Protein AF-A0A396U291-F1 (afdb_monomer_lite)

Secondary structure (DSSP, 8-state):
-HHHHHHHHHHHHHHHHHHHHHHHHHHHHHHHHHHTT--HHHHHHHHHHHHHHHHHHHHHHHHHHHHHHHHHHHHTT-TTSTTT---HHHHHHHHS-----HHHHHHHHHT-HHHHHHHHHHHHHHHHHT--

Structure (mmCIF, N/CA/C/O backbone):
data_AF-A0A396U291-F1
#
_entry.id   AF-A0A396U291-F1
#
loop_
_atom_site.group_PDB
_atom_site.id
_atom_site.type_symbol
_atom_site.label_atom_id
_atom_site.label_alt_id
_atom_site.label_comp_id
_atom_site.label_asym_id
_atom_site.label_entity_id
_atom_site.label_seq_id
_atom_site.pdbx_PDB_ins_code
_atom_site.Cartn_x
_atom_site.Cartn_y
_atom_site.Cartn_z
_atom_site.occupancy
_atom_site.B_iso_or_equiv
_atom_site.auth_seq_id
_atom_site.auth_comp_id
_atom_site.auth_asym_id
_atom_site.auth_atom_id
_atom_site.pdbx_PDB_model_num
ATOM 1 N N . MET A 1 1 ? 5.634 -5.343 -29.112 1.00 72.69 1 MET A N 1
ATOM 2 C CA . MET A 1 1 ? 6.061 -4.679 -27.858 1.00 72.69 1 MET A CA 1
ATOM 3 C C . MET A 1 1 ? 5.020 -3.677 -27.344 1.00 72.69 1 MET A C 1
ATOM 5 O O . MET A 1 1 ? 4.710 -3.728 -26.161 1.00 72.69 1 MET A O 1
ATOM 9 N N . VAL A 1 2 ? 4.388 -2.862 -28.203 1.00 77.06 2 VAL A N 1
ATOM 10 C CA . VAL A 1 2 ? 3.314 -1.914 -27.808 1.00 77.06 2 VAL A CA 1
ATOM 11 C C . VAL A 1 2 ? 2.126 -2.581 -27.084 1.00 77.06 2 VAL A C 1
ATOM 13 O O . VAL A 1 2 ? 1.735 -2.124 -26.016 1.00 77.06 2 VAL A O 1
ATOM 16 N N . ASN A 1 3 ? 1.603 -3.713 -27.580 1.00 81.81 3 ASN A N 1
ATOM 17 C CA . ASN A 1 3 ? 0.502 -4.434 -26.907 1.00 81.81 3 ASN A CA 1
ATOM 18 C C . ASN A 1 3 ? 0.870 -4.914 -25.492 1.00 81.81 3 ASN A C 1
ATOM 20 O O . ASN A 1 3 ? 0.034 -4.915 -24.592 1.00 81.81 3 ASN A O 1
ATOM 24 N N . GLN A 1 4 ? 2.127 -5.319 -25.286 1.00 83.31 4 GLN A N 1
ATOM 25 C CA . GLN A 1 4 ? 2.613 -5.740 -23.973 1.00 83.31 4 GLN A CA 1
ATOM 26 C C . GLN A 1 4 ? 2.693 -4.546 -23.017 1.00 83.31 4 GLN A C 1
ATOM 28 O O . GLN A 1 4 ? 2.303 -4.677 -21.861 1.00 83.31 4 GLN A O 1
ATOM 33 N N . TRP A 1 5 ? 3.139 -3.382 -23.503 1.00 87.00 5 TRP A N 1
ATOM 34 C CA . TRP A 1 5 ? 3.121 -2.137 -22.732 1.00 87.00 5 TRP A CA 1
ATOM 35 C C . TRP A 1 5 ? 1.692 -1.753 -22.323 1.00 87.00 5 TRP A C 1
ATOM 37 O O . TRP A 1 5 ? 1.453 -1.486 -21.150 1.00 87.00 5 TRP A O 1
ATOM 47 N N . GLN A 1 6 ? 0.723 -1.820 -23.245 1.00 85.69 6 GLN A N 1
ATOM 48 C CA . GLN A 1 6 ? -0.682 -1.503 -22.952 1.00 85.69 6 GLN A CA 1
ATOM 49 C C . GLN A 1 6 ? -1.289 -2.431 -21.893 1.00 85.69 6 GLN A C 1
ATOM 51 O O . GLN A 1 6 ? -1.965 -1.959 -20.979 1.00 85.69 6 GLN A O 1
ATOM 56 N N . LEU A 1 7 ? -1.024 -3.739 -21.983 1.00 89.06 7 LEU A N 1
ATOM 57 C CA . LEU A 1 7 ? -1.487 -4.710 -20.988 1.00 89.06 7 LEU A CA 1
ATOM 58 C C . LEU A 1 7 ? -0.911 -4.398 -19.599 1.00 89.06 7 LEU A C 1
ATOM 60 O O . LEU A 1 7 ? -1.634 -4.382 -18.606 1.00 89.06 7 LEU A O 1
ATOM 64 N N . LEU A 1 8 ? 0.386 -4.104 -19.544 1.00 87.75 8 LEU A N 1
ATOM 65 C CA . LEU A 1 8 ? 1.096 -3.853 -18.297 1.00 87.75 8 LEU A CA 1
ATOM 66 C C . LEU A 1 8 ? 0.704 -2.500 -17.671 1.00 87.75 8 LEU A C 1
ATOM 68 O O . LEU A 1 8 ? 0.579 -2.400 -16.451 1.00 87.75 8 LEU A O 1
ATOM 72 N N . HIS A 1 9 ? 0.440 -1.483 -18.497 1.00 87.62 9 HIS A N 1
ATOM 73 C CA . HIS A 1 9 ? -0.125 -0.198 -18.073 1.00 87.62 9 HIS A CA 1
ATOM 74 C C . HIS A 1 9 ? -1.529 -0.376 -17.482 1.00 87.62 9 HIS A C 1
ATOM 76 O O . HIS A 1 9 ? -1.830 0.145 -16.411 1.00 87.62 9 HIS A O 1
ATOM 82 N N . HIS A 1 10 ? -2.372 -1.185 -18.124 1.00 89.69 10 HIS A N 1
ATOM 83 C CA . HIS A 1 10 ? -3.703 -1.489 -17.608 1.00 89.69 10 HIS A CA 1
ATOM 84 C C . HIS A 1 10 ? -3.654 -2.194 -16.241 1.00 89.69 10 HIS A C 1
ATOM 86 O O . HIS A 1 10 ? -4.433 -1.866 -15.346 1.00 89.69 10 HIS A O 1
ATOM 92 N N . ASP A 1 11 ? -2.718 -3.124 -16.041 1.00 87.69 11 ASP A N 1
ATOM 93 C CA . ASP A 1 11 ? -2.531 -3.765 -14.737 1.00 87.69 11 ASP A CA 1
ATOM 94 C C . ASP A 1 11 ? -1.965 -2.801 -13.681 1.00 87.69 11 ASP A C 1
ATOM 96 O O . ASP A 1 11 ? -2.367 -2.866 -12.518 1.00 87.69 11 ASP A O 1
ATOM 100 N N . TYR A 1 12 ? -1.108 -1.852 -14.074 1.00 89.06 12 TYR A N 1
ATOM 101 C CA . TYR A 1 12 ? -0.650 -0.775 -13.191 1.00 89.06 12 TYR A CA 1
ATOM 102 C C . TYR A 1 12 ? -1.819 0.067 -12.651 1.00 89.06 12 TYR A C 1
ATOM 104 O O . TYR A 1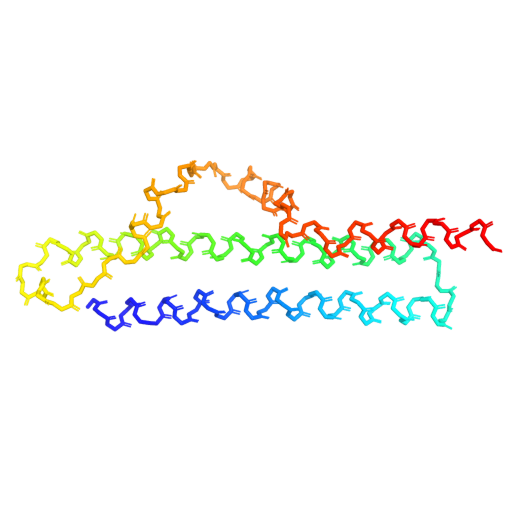 12 ? -1.899 0.292 -11.441 1.00 89.06 12 TYR A O 1
ATOM 112 N N . GLU A 1 13 ? -2.745 0.475 -13.522 1.00 88.94 13 GLU A N 1
ATOM 113 C CA . GLU A 1 13 ? -3.949 1.237 -13.152 1.00 88.94 13 GLU A CA 1
ATOM 114 C C . GLU A 1 13 ? -4.898 0.426 -12.253 1.00 88.94 13 GLU A C 1
ATOM 116 O O . GLU A 1 13 ? -5.433 0.941 -11.267 1.00 88.94 13 GLU A O 1
ATOM 121 N N . LYS A 1 14 ? -5.060 -0.882 -12.509 1.00 89.31 14 LYS A N 1
ATOM 122 C CA . LYS A 1 14 ? -5.848 -1.763 -11.625 1.00 89.31 14 LYS A CA 1
ATOM 123 C C . LYS A 1 14 ? -5.346 -1.742 -10.185 1.00 89.31 14 LYS A C 1
ATOM 125 O O . LYS A 1 14 ? -6.159 -1.736 -9.260 1.00 89.31 14 LYS A O 1
ATOM 130 N N . TYR A 1 15 ? -4.031 -1.730 -9.970 1.00 88.25 15 TYR A N 1
ATOM 131 C CA . TYR A 1 15 ? -3.477 -1.669 -8.617 1.00 88.25 15 TYR A CA 1
ATOM 132 C C . TYR A 1 15 ? -3.795 -0.343 -7.908 1.00 88.25 15 TYR A C 1
ATOM 134 O O . TYR A 1 15 ? -3.979 -0.333 -6.690 1.00 88.25 15 TYR A O 1
ATOM 142 N N . GLU A 1 16 ? -3.934 0.764 -8.641 1.00 86.44 16 GLU A N 1
ATOM 143 C CA . GLU A 1 16 ? -4.408 2.038 -8.086 1.00 86.44 16 GLU A CA 1
ATOM 144 C C . GLU A 1 16 ? -5.867 1.912 -7.608 1.00 86.44 16 GLU A C 1
ATOM 146 O O . GLU A 1 16 ? -6.187 2.261 -6.467 1.00 86.44 16 GLU A O 1
ATOM 151 N N . HIS A 1 17 ? -6.736 1.305 -8.426 1.00 88.56 17 HIS A N 1
ATOM 152 C CA . HIS A 1 17 ? -8.134 1.049 -8.065 1.00 88.56 17 HIS A CA 1
ATOM 153 C C . HIS A 1 17 ? -8.279 0.119 -6.856 1.00 88.56 17 HIS A C 1
ATOM 155 O O . HIS A 1 17 ? -9.066 0.402 -5.950 1.00 88.56 17 HIS A O 1
ATOM 161 N N . PHE A 1 18 ? -7.495 -0.958 -6.788 1.00 90.25 18 PHE A N 1
ATOM 162 C CA . PHE A 1 18 ? -7.489 -1.840 -5.620 1.00 90.25 18 PHE A CA 1
ATOM 163 C C . PHE A 1 18 ? -6.991 -1.120 -4.358 1.00 90.25 18 PHE A C 1
ATOM 165 O O . PHE A 1 18 ? -7.504 -1.372 -3.269 1.00 90.25 18 PHE A O 1
ATOM 172 N N . SER A 1 19 ? -6.050 -0.179 -4.487 1.00 88.25 19 SER A N 1
ATOM 173 C CA . SER A 1 19 ? -5.549 0.612 -3.356 1.00 88.25 19 SER A CA 1
ATOM 174 C C . SER A 1 19 ? -6.622 1.564 -2.835 1.00 88.25 19 SER A C 1
ATOM 176 O O . SER A 1 19 ? -6.701 1.791 -1.629 1.00 88.25 19 SER A O 1
ATOM 178 N N . LEU A 1 20 ? -7.473 2.101 -3.712 1.00 88.88 20 LEU A N 1
ATOM 179 C CA . LEU A 1 20 ? -8.645 2.873 -3.305 1.00 88.88 20 LEU A CA 1
ATOM 180 C C . LEU A 1 20 ? -9.691 1.985 -2.618 1.00 88.88 20 LEU A C 1
ATOM 182 O O . LEU A 1 20 ? -10.189 2.344 -1.551 1.00 88.88 20 LEU A O 1
ATOM 186 N N . LEU A 1 21 ? -9.985 0.814 -3.191 1.00 91.69 21 LEU A N 1
ATOM 187 C CA . LEU A 1 21 ? -10.939 -0.138 -2.620 1.00 91.69 21 LEU A CA 1
ATOM 188 C C . LEU A 1 21 ? -10.534 -0.551 -1.202 1.00 91.69 21 LEU A C 1
ATOM 190 O O . LEU A 1 21 ? -11.373 -0.577 -0.307 1.00 91.69 21 LEU A O 1
ATOM 194 N N . ASN A 1 22 ? -9.240 -0.784 -0.974 1.00 90.12 22 ASN A N 1
ATOM 195 C CA . ASN A 1 22 ? -8.719 -1.147 0.338 1.00 90.12 22 ASN A CA 1
ATOM 196 C C . ASN A 1 22 ? -8.977 -0.059 1.397 1.00 90.12 22 ASN A C 1
ATOM 198 O O . ASN A 1 22 ? -9.380 -0.371 2.516 1.00 90.12 22 ASN A O 1
ATOM 202 N N . LYS A 1 23 ? -8.848 1.223 1.024 1.00 88.69 23 LYS A N 1
ATOM 203 C CA . LYS A 1 23 ? -9.169 2.361 1.906 1.00 88.69 23 LYS A CA 1
ATOM 204 C C . LYS A 1 23 ? -10.658 2.430 2.238 1.00 88.69 23 LYS A C 1
ATOM 206 O O . LYS A 1 23 ? -11.017 2.668 3.389 1.00 88.69 23 LYS A O 1
ATOM 211 N N . ILE A 1 24 ? -11.522 2.199 1.248 1.00 91.81 24 ILE A N 1
ATOM 212 C CA . ILE A 1 24 ? -12.978 2.164 1.456 1.00 91.81 24 ILE A CA 1
ATOM 213 C C . ILE A 1 24 ? -13.344 1.004 2.391 1.00 91.81 24 ILE A C 1
ATOM 215 O O . ILE A 1 24 ? -14.093 1.204 3.346 1.00 91.81 24 ILE A O 1
ATOM 219 N N . CYS A 1 25 ? -12.764 -0.181 2.186 1.00 92.38 25 CYS A N 1
ATOM 220 C CA . CYS A 1 25 ? -12.938 -1.324 3.082 1.00 92.38 25 CYS A CA 1
ATOM 221 C C . CYS A 1 25 ? -12.470 -1.011 4.510 1.00 92.38 25 CYS A C 1
ATOM 223 O O . CYS A 1 25 ? -13.195 -1.307 5.458 1.00 92.38 25 CYS A O 1
ATOM 225 N N . ALA A 1 26 ? -11.309 -0.369 4.676 1.00 93.06 26 ALA A N 1
ATOM 226 C CA . ALA A 1 26 ? -10.797 0.046 5.983 1.00 93.06 26 ALA A CA 1
ATOM 227 C C . ALA A 1 26 ? -11.767 0.984 6.714 1.00 93.06 26 ALA A C 1
ATOM 229 O O . ALA A 1 26 ? -12.031 0.818 7.908 1.00 93.06 26 ALA A O 1
ATOM 230 N N . PHE A 1 27 ? -12.334 1.947 5.985 1.00 92.06 27 PHE A N 1
ATOM 231 C CA . PHE A 1 27 ? -13.324 2.874 6.517 1.00 92.06 27 PHE A CA 1
ATOM 232 C C . PHE A 1 27 ? -14.620 2.159 6.929 1.00 92.06 27 PHE A C 1
ATOM 234 O O . PHE A 1 27 ? -15.090 2.346 8.050 1.00 92.06 27 PHE A O 1
ATOM 241 N N . ILE A 1 28 ? -15.161 1.282 6.076 1.00 93.56 28 ILE A N 1
ATOM 242 C CA . ILE A 1 28 ? -16.372 0.501 6.381 1.00 93.56 28 ILE A CA 1
ATOM 243 C C . ILE A 1 28 ? -16.147 -0.395 7.603 1.00 93.56 28 ILE A 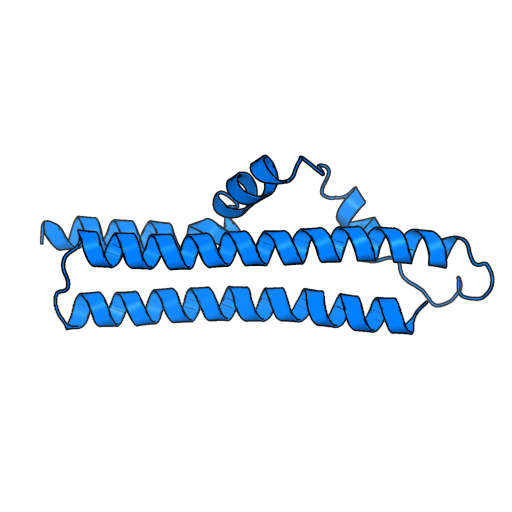C 1
ATOM 245 O O . ILE A 1 28 ? -16.972 -0.409 8.513 1.00 93.56 28 ILE A O 1
ATOM 249 N N . ILE A 1 29 ? -15.019 -1.106 7.663 1.00 92.25 29 ILE A N 1
ATOM 250 C CA . ILE A 1 29 ? -14.678 -1.978 8.795 1.00 92.25 29 ILE A CA 1
ATOM 251 C C . ILE A 1 29 ? -14.551 -1.163 10.082 1.00 92.25 29 ILE A C 1
ATOM 253 O O . ILE A 1 29 ? -15.037 -1.598 11.122 1.00 92.25 29 ILE A O 1
ATOM 257 N N . SER A 1 30 ? -13.987 0.044 10.014 1.00 91.38 30 SER A N 1
ATOM 258 C CA . SER A 1 30 ? -13.924 0.945 11.169 1.00 91.38 30 SER A CA 1
ATOM 259 C C . SER A 1 30 ? -15.315 1.332 11.674 1.00 91.38 30 SER A C 1
ATOM 261 O O . SER A 1 30 ? -15.566 1.269 12.876 1.00 91.38 30 SER A O 1
ATOM 263 N N . LEU A 1 31 ? -16.241 1.672 10.770 1.00 92.06 31 LEU A N 1
ATOM 264 C CA . LEU A 1 31 ? -17.627 1.977 11.137 1.00 92.06 31 LEU A CA 1
ATOM 265 C C . LEU A 1 31 ? -18.329 0.778 11.781 1.00 92.06 31 LEU A C 1
ATOM 267 O O . LEU A 1 31 ? -19.010 0.947 12.789 1.00 92.06 31 LEU A O 1
ATOM 271 N N . VAL A 1 32 ? -18.139 -0.430 11.243 1.00 93.25 32 VAL A N 1
ATOM 272 C CA . VAL A 1 32 ? -18.702 -1.664 11.815 1.00 93.25 32 VAL A CA 1
ATOM 273 C C . VAL A 1 32 ? -18.119 -1.929 13.204 1.00 93.25 32 VAL A C 1
ATOM 275 O O . VAL A 1 32 ? -18.868 -2.138 14.155 1.00 93.25 32 VAL A O 1
ATOM 278 N N . CYS A 1 33 ? -16.796 -1.867 13.354 1.00 92.06 33 CYS A N 1
ATOM 279 C CA . CYS A 1 33 ? -16.137 -2.057 14.643 1.00 92.06 33 CYS A CA 1
ATOM 280 C C . CYS A 1 33 ? -16.654 -1.078 15.705 1.00 92.06 33 CYS A C 1
ATOM 282 O O . CYS A 1 33 ? -16.887 -1.479 16.844 1.00 92.06 33 CYS A O 1
ATOM 284 N N . PHE A 1 34 ? -16.876 0.182 15.324 1.00 88.56 34 PHE A N 1
ATOM 285 C CA . PHE A 1 34 ? -17.450 1.195 16.204 1.00 88.56 34 PHE A CA 1
ATOM 286 C C . PHE A 1 34 ? -18.923 0.906 16.544 1.00 88.56 34 PHE A C 1
ATOM 288 O O . PHE A 1 34 ? -19.286 0.889 17.718 1.00 88.56 34 PHE A O 1
ATOM 295 N N . ALA A 1 35 ? -19.758 0.610 15.542 1.00 91.38 35 ALA A N 1
ATOM 296 C CA . ALA A 1 35 ? -21.196 0.376 15.712 1.00 91.38 35 ALA A CA 1
ATOM 297 C C . ALA A 1 35 ? -21.524 -0.834 16.603 1.00 91.38 35 ALA A C 1
ATOM 299 O O . ALA A 1 35 ? -22.526 -0.822 17.312 1.00 91.38 35 ALA A O 1
ATOM 300 N N . PHE A 1 36 ? -20.679 -1.866 16.575 1.00 92.00 36 PHE A N 1
ATOM 301 C CA . PHE A 1 36 ? -20.842 -3.081 17.378 1.00 92.00 36 PHE A CA 1
ATOM 302 C C . PHE A 1 36 ? -19.935 -3.118 18.618 1.00 92.00 36 PHE A C 1
ATOM 304 O O . PHE A 1 36 ? -19.858 -4.151 19.281 1.00 92.00 36 PHE A O 1
ATOM 311 N N . SER A 1 37 ? -19.242 -2.015 18.929 1.00 88.50 37 SER A N 1
ATOM 312 C CA . SER A 1 37 ? -18.353 -1.896 20.094 1.00 88.50 37 SER A CA 1
ATOM 313 C C . SER A 1 37 ? -17.316 -3.027 20.189 1.00 88.50 37 SER A C 1
ATOM 315 O O . SER A 1 37 ? -17.081 -3.598 21.256 1.00 88.50 37 SER A O 1
ATOM 317 N N . PHE A 1 38 ? -16.691 -3.370 19.059 1.00 89.31 38 PHE A N 1
ATOM 318 C CA . PHE A 1 38 ? -15.612 -4.356 19.030 1.00 89.31 38 PHE A CA 1
ATOM 319 C C . PHE A 1 38 ? -14.431 -3.915 19.903 1.00 89.31 38 PHE A C 1
ATOM 321 O O . PHE A 1 38 ? -14.145 -2.726 20.052 1.00 89.31 38 PHE A O 1
ATOM 328 N N . SER A 1 39 ? -13.696 -4.898 20.433 1.00 91.56 39 SER A N 1
ATOM 329 C CA . SER A 1 39 ? -12.465 -4.644 21.184 1.00 91.56 39 SER A CA 1
ATOM 330 C C . SER A 1 39 ? -11.490 -3.792 20.372 1.00 91.56 39 SER A C 1
ATOM 332 O O . SER A 1 39 ? -11.169 -4.112 19.226 1.00 91.56 39 SER A O 1
ATOM 334 N N . ILE A 1 40 ? -10.963 -2.748 21.011 1.00 88.38 40 ILE A N 1
ATOM 335 C CA . ILE A 1 40 ? -9.970 -1.828 20.452 1.00 88.38 40 ILE A CA 1
ATOM 336 C C . ILE A 1 40 ? -8.785 -2.561 19.809 1.00 88.38 40 ILE A C 1
ATOM 338 O O . ILE A 1 40 ? -8.368 -2.231 18.699 1.00 88.38 40 ILE A O 1
ATOM 342 N N . ILE A 1 41 ? -8.289 -3.608 20.475 1.00 90.69 41 ILE A N 1
ATOM 343 C CA . ILE A 1 41 ? -7.149 -4.406 20.011 1.00 90.69 41 ILE A CA 1
ATOM 344 C C . ILE A 1 41 ? -7.505 -5.113 18.701 1.00 90.69 41 ILE A C 1
ATOM 346 O O . ILE A 1 41 ? -6.707 -5.124 17.767 1.00 90.69 41 ILE A O 1
ATOM 350 N N . VAL A 1 42 ? -8.719 -5.663 18.608 1.00 91.25 42 VAL A N 1
ATOM 351 C CA . VAL A 1 42 ? -9.205 -6.346 17.401 1.00 91.25 42 VAL A CA 1
ATOM 352 C C . VAL A 1 42 ? -9.355 -5.349 16.250 1.00 91.25 42 VAL A C 1
ATOM 354 O O . VAL A 1 42 ? -8.872 -5.618 15.153 1.00 91.25 42 VAL A O 1
ATOM 357 N N . SER A 1 43 ? -9.939 -4.175 16.504 1.00 90.94 43 SER A N 1
ATOM 358 C CA . SER A 1 43 ? -10.107 -3.111 15.503 1.00 90.94 43 SER A CA 1
ATOM 359 C C . SER A 1 43 ? -8.768 -2.624 14.941 1.00 90.94 43 SER A C 1
ATOM 361 O O . SER A 1 43 ? -8.611 -2.511 13.724 1.00 90.94 43 SER A O 1
ATOM 363 N N . ILE A 1 44 ? -7.773 -2.398 15.806 1.00 89.94 44 ILE A N 1
ATOM 364 C CA . ILE A 1 44 ? -6.426 -1.979 15.393 1.00 89.94 44 ILE A CA 1
ATOM 365 C C . ILE A 1 44 ? -5.726 -3.085 14.595 1.00 89.94 44 ILE A C 1
ATOM 367 O O . ILE A 1 44 ? -5.129 -2.792 13.559 1.00 89.94 44 ILE A O 1
ATOM 371 N N . LEU A 1 45 ? -5.815 -4.348 15.028 1.00 91.94 45 LEU A N 1
ATOM 372 C CA . LEU A 1 45 ? -5.218 -5.473 14.299 1.00 91.94 45 LEU A CA 1
ATOM 373 C C . LEU A 1 45 ? -5.838 -5.650 12.908 1.00 91.94 45 LEU A C 1
ATOM 375 O O . LEU A 1 45 ? -5.108 -5.875 11.944 1.00 91.94 45 LEU A O 1
ATOM 379 N N . LEU A 1 46 ? -7.158 -5.494 12.778 1.00 91.94 46 LEU A N 1
ATOM 380 C CA . LEU A 1 46 ? -7.833 -5.525 11.478 1.00 91.94 46 LEU A CA 1
ATOM 381 C C . LEU A 1 46 ? -7.342 -4.395 10.567 1.00 91.94 46 LEU A C 1
ATOM 383 O O . LEU A 1 46 ? -6.975 -4.654 9.422 1.00 91.94 46 LEU A O 1
ATOM 387 N N . LEU A 1 47 ? -7.255 -3.163 11.078 1.00 91.81 47 LEU A N 1
ATOM 388 C CA . LEU A 1 47 ? -6.712 -2.037 10.312 1.00 91.81 47 LEU A CA 1
ATOM 389 C C . LEU A 1 47 ? -5.247 -2.251 9.918 1.00 91.81 47 LEU A C 1
ATOM 391 O O . LEU A 1 47 ? -4.871 -1.913 8.799 1.00 91.81 47 LEU A O 1
ATOM 395 N N . ALA A 1 48 ? -4.432 -2.850 10.789 1.00 89.25 48 ALA A N 1
ATOM 396 C CA . ALA A 1 48 ? -3.041 -3.176 10.487 1.00 89.25 48 ALA A CA 1
ATOM 397 C C . ALA A 1 48 ? -2.915 -4.237 9.379 1.00 89.25 48 ALA A C 1
ATOM 399 O O . ALA A 1 48 ? -2.048 -4.117 8.513 1.00 89.25 48 ALA A O 1
ATOM 400 N N . LEU A 1 49 ? -3.794 -5.245 9.358 1.00 92.44 49 LEU A N 1
ATOM 401 C CA . LEU A 1 49 ? -3.832 -6.245 8.285 1.00 92.44 49 LEU A CA 1
ATOM 402 C C . LEU A 1 49 ? -4.223 -5.622 6.942 1.00 92.44 49 LEU A C 1
ATOM 404 O O . LEU A 1 49 ? -3.574 -5.895 5.932 1.00 92.44 49 LEU A O 1
ATOM 408 N N . ILE A 1 50 ? -5.236 -4.752 6.931 1.00 91.56 50 ILE A N 1
ATOM 409 C CA . ILE A 1 50 ? -5.658 -4.033 5.720 1.00 91.56 50 ILE A CA 1
ATOM 410 C C . ILE A 1 50 ? -4.531 -3.106 5.242 1.00 91.56 50 ILE A C 1
ATOM 412 O O . ILE A 1 50 ? -4.206 -3.085 4.055 1.00 91.56 50 ILE A O 1
ATOM 416 N N . TRP A 1 51 ? -3.860 -2.405 6.158 1.00 88.12 51 TRP A N 1
ATOM 417 C CA . TRP A 1 51 ? -2.705 -1.565 5.837 1.00 88.12 51 TRP A CA 1
ATOM 418 C C . TRP A 1 51 ? -1.550 -2.375 5.218 1.00 88.12 51 TRP A C 1
ATOM 420 O O . TRP A 1 51 ? -0.972 -1.960 4.209 1.00 88.12 51 TRP A O 1
ATOM 430 N N . LEU A 1 52 ? -1.256 -3.569 5.745 1.00 88.31 52 LEU A N 1
ATOM 431 C CA . LEU A 1 52 ? -0.243 -4.465 5.179 1.00 88.31 52 LEU A CA 1
ATOM 432 C C . LEU A 1 52 ? -0.609 -4.930 3.759 1.00 88.31 52 LEU A C 1
ATOM 434 O O . LEU A 1 52 ? 0.262 -4.988 2.888 1.00 88.31 52 LEU A O 1
ATOM 438 N N . GLN A 1 53 ? -1.887 -5.221 3.500 1.00 87.81 53 GLN A N 1
ATOM 439 C CA . GLN A 1 53 ? -2.367 -5.571 2.158 1.00 87.81 53 GLN A CA 1
ATOM 440 C C . GLN A 1 53 ? -2.147 -4.427 1.158 1.00 87.81 53 GLN A C 1
ATOM 442 O O . GLN A 1 53 ? -1.727 -4.676 0.025 1.00 87.81 53 GLN A O 1
ATOM 447 N N . GLU A 1 54 ? -2.336 -3.171 1.577 1.00 87.62 54 GLU A N 1
ATOM 448 C CA . GLU A 1 54 ? -2.045 -2.014 0.723 1.00 87.62 54 GLU A CA 1
ATOM 449 C C . GLU A 1 54 ? -0.551 -1.889 0.403 1.00 87.62 54 GLU A C 1
ATOM 451 O O . GLU A 1 54 ? -0.181 -1.595 -0.736 1.00 87.62 54 GLU A O 1
ATOM 456 N N . ALA A 1 55 ? 0.321 -2.157 1.378 1.00 84.69 55 ALA A N 1
ATOM 457 C CA . ALA A 1 55 ? 1.764 -2.156 1.153 1.00 84.69 55 ALA A CA 1
ATOM 458 C C . ALA A 1 55 ? 2.176 -3.216 0.115 1.00 84.69 55 ALA A C 1
ATOM 460 O O . ALA A 1 55 ? 2.962 -2.919 -0.786 1.00 84.69 55 ALA A O 1
ATOM 461 N N . ILE A 1 56 ? 1.602 -4.424 0.192 1.00 86.75 56 ILE A N 1
ATOM 462 C CA . ILE A 1 56 ? 1.823 -5.504 -0.786 1.00 86.75 56 ILE A CA 1
ATOM 463 C C . ILE A 1 56 ? 1.394 -5.061 -2.189 1.00 86.75 56 ILE A C 1
ATOM 465 O O . ILE A 1 56 ? 2.140 -5.230 -3.156 1.00 86.75 56 ILE A O 1
ATOM 469 N N . LEU A 1 57 ? 0.218 -4.446 -2.299 1.00 88.12 57 LEU A N 1
ATOM 470 C CA . LEU A 1 57 ? -0.316 -3.943 -3.559 1.00 88.12 57 LEU A CA 1
ATOM 471 C C . LEU A 1 57 ? 0.590 -2.874 -4.190 1.00 88.12 57 LEU A C 1
ATOM 473 O O . LEU A 1 57 ? 0.891 -2.939 -5.383 1.00 88.12 57 LEU A O 1
ATOM 477 N N . LYS A 1 58 ? 1.091 -1.929 -3.385 1.00 84.62 58 LYS A N 1
ATOM 478 C CA . LYS A 1 58 ? 2.033 -0.900 -3.851 1.00 84.62 58 LYS A CA 1
ATOM 479 C C . LYS A 1 58 ? 3.389 -1.480 -4.266 1.00 84.62 58 LYS A C 1
ATOM 481 O O . LYS A 1 58 ? 4.015 -0.926 -5.169 1.00 84.62 58 LYS A O 1
ATOM 486 N N . THR A 1 59 ? 3.814 -2.612 -3.702 1.00 85.00 59 THR A N 1
ATOM 487 C CA . THR A 1 59 ? 5.003 -3.344 -4.175 1.00 85.00 59 THR A CA 1
ATOM 488 C C . THR A 1 59 ? 4.769 -3.982 -5.547 1.00 85.00 59 THR A C 1
ATOM 490 O O . THR A 1 59 ? 5.609 -3.843 -6.436 1.00 85.0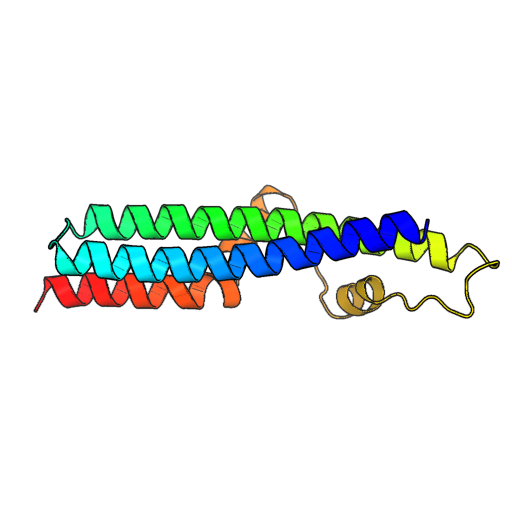0 59 THR A O 1
ATOM 493 N N . TYR A 1 60 ? 3.619 -4.625 -5.780 1.00 84.38 60 TYR A N 1
ATOM 494 C CA . TYR A 1 60 ? 3.278 -5.136 -7.118 1.00 84.38 60 TYR A CA 1
ATOM 495 C C . TYR A 1 60 ? 3.185 -4.012 -8.156 1.00 84.38 60 TYR A C 1
ATOM 497 O O . TYR A 1 60 ? 3.728 -4.142 -9.258 1.00 84.38 60 TYR A O 1
ATOM 505 N N . GLN A 1 61 ? 2.586 -2.878 -7.784 1.00 85.94 61 GLN A N 1
ATOM 506 C CA . GLN A 1 61 ? 2.531 -1.686 -8.629 1.00 85.94 61 GLN A CA 1
ATOM 507 C C . GLN A 1 61 ? 3.940 -1.155 -8.962 1.00 85.94 61 GLN A C 1
ATOM 509 O O . GLN A 1 61 ? 4.226 -0.856 -10.121 1.00 85.94 61 GLN A O 1
ATOM 514 N N . GLY A 1 62 ? 4.845 -1.098 -7.977 1.00 85.06 62 GLY A N 1
ATOM 515 C CA . GLY A 1 62 ? 6.241 -0.688 -8.170 1.00 85.06 62 GLY A CA 1
ATOM 516 C C . GLY A 1 62 ? 7.014 -1.602 -9.125 1.00 85.06 62 GLY A C 1
ATOM 517 O O . GLY A 1 62 ? 7.658 -1.124 -10.059 1.00 85.06 62 GLY A O 1
ATOM 518 N N . ARG A 1 63 ? 6.881 -2.923 -8.965 1.00 84.81 63 ARG A N 1
ATOM 519 C CA . ARG A 1 63 ? 7.505 -3.910 -9.866 1.00 84.81 63 ARG A CA 1
ATOM 520 C C . ARG A 1 63 ? 6.986 -3.796 -11.297 1.00 84.81 63 ARG A C 1
ATOM 522 O O . ARG A 1 63 ? 7.771 -3.874 -12.239 1.00 84.81 63 ARG A O 1
ATOM 529 N N . THR A 1 64 ? 5.684 -3.575 -11.452 1.00 86.69 64 THR A N 1
ATOM 530 C CA . THR A 1 64 ? 5.041 -3.381 -12.760 1.00 86.69 64 THR A CA 1
ATOM 531 C C . THR A 1 64 ? 5.566 -2.115 -13.440 1.00 86.69 64 THR A C 1
ATOM 533 O O . THR A 1 64 ? 5.927 -2.158 -14.614 1.00 86.69 64 THR A O 1
ATOM 536 N N . ALA A 1 65 ? 5.728 -1.017 -12.692 1.00 87.06 65 ALA A N 1
ATOM 537 C CA . ALA A 1 65 ? 6.351 0.206 -13.204 1.00 87.06 65 ALA A CA 1
ATOM 538 C C . ALA A 1 65 ? 7.806 -0.011 -13.649 1.00 87.06 65 ALA A C 1
ATOM 540 O O . ALA A 1 65 ? 8.195 0.450 -14.717 1.00 87.06 65 ALA A O 1
ATOM 541 N N . ALA A 1 66 ? 8.609 -0.749 -12.876 1.00 86.00 66 ALA A N 1
ATOM 542 C CA . ALA A 1 66 ? 9.993 -1.050 -13.251 1.00 86.00 66 ALA A CA 1
ATOM 543 C C . ALA A 1 66 ? 10.082 -1.885 -14.547 1.00 86.00 66 ALA A C 1
ATOM 545 O O . ALA A 1 66 ? 10.954 -1.661 -15.392 1.00 86.00 66 ALA A O 1
ATOM 546 N N . MET A 1 67 ? 9.151 -2.824 -14.737 1.00 86.88 67 MET A N 1
ATOM 547 C CA . MET A 1 67 ? 9.030 -3.574 -15.990 1.00 86.88 67 MET A CA 1
ATOM 548 C C . MET A 1 67 ? 8.594 -2.675 -17.157 1.00 86.88 67 MET A C 1
ATOM 550 O O . MET A 1 67 ? 9.169 -2.785 -18.238 1.00 86.88 67 MET A O 1
ATOM 554 N N . LEU A 1 68 ? 7.651 -1.749 -16.938 1.00 88.94 68 LEU A N 1
ATOM 555 C CA . LEU A 1 68 ? 7.230 -0.755 -17.936 1.00 88.94 68 LEU A CA 1
ATOM 556 C C . LEU A 1 68 ? 8.402 0.119 -18.402 1.00 88.94 68 LEU A C 1
ATOM 558 O O . LEU A 1 68 ? 8.611 0.242 -19.605 1.00 88.94 68 LEU A O 1
ATOM 562 N N . VAL A 1 69 ? 9.233 0.615 -17.478 1.00 87.75 69 VAL A N 1
ATOM 563 C CA . VAL A 1 69 ? 10.475 1.357 -17.789 1.00 87.75 69 VAL A CA 1
ATOM 564 C C . VAL A 1 69 ? 11.420 0.540 -18.680 1.00 87.75 69 VAL A C 1
ATOM 566 O O . VAL A 1 69 ? 12.041 1.075 -19.601 1.00 87.75 69 VAL A O 1
ATOM 569 N N . THR A 1 70 ? 11.532 -0.766 -18.420 1.00 86.50 70 THR A N 1
ATOM 570 C CA . THR A 1 70 ? 12.383 -1.670 -19.209 1.00 86.50 70 THR A CA 1
ATOM 571 C C . THR A 1 70 ? 11.826 -1.851 -20.622 1.00 86.50 70 THR A C 1
ATOM 573 O O . THR A 1 70 ? 12.574 -1.731 -21.590 1.00 86.50 70 THR A O 1
ATOM 576 N N . ILE A 1 71 ? 10.516 -2.075 -20.759 1.00 86.62 71 ILE A N 1
ATOM 577 C CA . ILE A 1 71 ? 9.846 -2.187 -22.063 1.00 86.62 71 ILE A CA 1
ATOM 578 C C . ILE A 1 71 ? 9.980 -0.879 -22.852 1.00 86.62 71 ILE A C 1
ATOM 580 O O . ILE A 1 71 ? 10.354 -0.920 -24.021 1.00 86.62 71 ILE A O 1
ATOM 584 N N . GLU A 1 72 ? 9.764 0.271 -22.210 1.00 87.88 72 GLU A N 1
ATOM 585 C CA . GLU A 1 72 ? 9.969 1.590 -22.818 1.00 87.88 72 GLU A CA 1
ATOM 586 C C . GLU A 1 72 ? 11.399 1.763 -23.334 1.00 87.88 72 GLU A C 1
ATOM 588 O O . GLU A 1 72 ? 11.593 2.215 -24.455 1.00 87.88 72 GLU A O 1
ATOM 593 N N . SER A 1 73 ? 12.410 1.322 -22.577 1.00 84.69 73 SER A N 1
ATOM 594 C CA . SER A 1 73 ? 13.813 1.411 -23.011 1.00 84.69 73 SER A CA 1
ATOM 595 C C . SER A 1 73 ? 14.138 0.570 -24.244 1.00 84.69 73 SER A C 1
ATOM 597 O O . SER A 1 73 ? 15.035 0.929 -25.007 1.00 84.69 73 SER A O 1
ATOM 599 N N . LEU A 1 74 ? 13.429 -0.546 -24.424 1.00 84.44 74 LEU A N 1
ATOM 600 C CA . LEU A 1 74 ? 13.577 -1.416 -25.585 1.00 84.44 74 LEU A CA 1
ATOM 601 C C . LEU A 1 74 ? 12.846 -0.827 -26.794 1.00 84.44 74 LEU A C 1
ATOM 603 O O . LEU A 1 74 ? 13.427 -0.792 -27.872 1.00 84.44 74 LEU A O 1
ATOM 607 N N . LEU A 1 75 ? 11.633 -0.293 -26.603 1.00 82.81 75 LEU A N 1
ATOM 608 C CA . LEU A 1 75 ? 10.888 0.396 -27.663 1.00 82.81 75 LEU A CA 1
ATOM 609 C C . LEU A 1 75 ? 11.615 1.643 -28.173 1.00 82.81 75 LEU A C 1
ATOM 611 O O . LEU A 1 75 ? 11.691 1.842 -29.376 1.00 82.81 75 LEU A O 1
ATOM 615 N N . SER A 1 76 ? 12.204 2.451 -27.288 1.00 76.94 76 SER A N 1
ATOM 616 C CA . SER A 1 76 ? 12.946 3.653 -27.693 1.00 76.94 76 SER A CA 1
ATOM 617 C C . SER A 1 76 ? 14.186 3.343 -28.546 1.00 76.94 76 SER A C 1
ATOM 619 O O . SER A 1 76 ? 14.681 4.226 -29.244 1.00 76.94 76 SER A O 1
ATOM 621 N N . LYS A 1 77 ? 14.705 2.107 -28.494 1.00 75.50 77 LYS A N 1
ATOM 622 C CA . LYS A 1 77 ? 15.837 1.644 -29.316 1.00 75.50 77 LYS A CA 1
ATOM 623 C C . LYS A 1 77 ? 15.414 1.069 -30.669 1.00 75.50 77 LYS A C 1
ATOM 625 O O . LYS A 1 77 ? 16.258 1.000 -31.555 1.00 75.50 77 LYS A O 1
ATOM 630 N N . ASP A 1 78 ? 14.155 0.665 -30.828 1.00 69.31 78 ASP A N 1
ATOM 631 C CA . ASP A 1 78 ? 13.611 0.224 -32.112 1.00 69.31 78 ASP A CA 1
ATOM 632 C C . ASP A 1 78 ? 13.217 1.461 -32.938 1.00 69.31 78 ASP A C 1
ATOM 634 O O . ASP A 1 78 ? 12.239 2.149 -32.649 1.00 69.31 78 ASP A O 1
ATOM 638 N N . GLU A 1 79 ? 13.996 1.770 -33.978 1.00 58.78 79 GLU A N 1
ATOM 639 C CA . GLU A 1 79 ? 13.823 2.966 -34.826 1.00 58.78 79 GLU A CA 1
ATOM 640 C C . GLU A 1 79 ? 12.491 2.990 -35.603 1.00 58.78 79 GLU A C 1
ATOM 642 O O . GLU A 1 79 ? 12.090 4.024 -36.133 1.00 58.78 79 GLU A O 1
ATOM 647 N N . THR A 1 80 ? 11.779 1.863 -35.665 1.00 59.72 80 THR A N 1
ATOM 648 C CA . THR A 1 80 ? 10.554 1.698 -36.461 1.00 59.72 80 THR A CA 1
ATOM 649 C C . THR A 1 80 ? 9.313 2.355 -35.847 1.00 59.72 80 THR A C 1
ATOM 651 O O . THR A 1 80 ? 8.418 2.730 -36.600 1.00 59.72 80 THR A O 1
ATOM 654 N N . ASP A 1 81 ? 9.276 2.567 -34.525 1.00 57.56 81 ASP A N 1
ATOM 655 C CA . ASP A 1 81 ? 8.088 3.059 -33.796 1.00 57.56 81 ASP A CA 1
ATOM 656 C C . ASP A 1 81 ? 8.321 4.387 -33.032 1.00 57.56 81 ASP A C 1
ATOM 658 O O . ASP A 1 81 ? 7.441 4.866 -32.310 1.00 57.56 81 ASP A O 1
ATOM 662 N N . GLN A 1 82 ? 9.483 5.034 -33.209 1.00 58.34 82 GLN A N 1
ATOM 663 C CA . GLN A 1 82 ? 9.884 6.225 -32.437 1.00 58.34 82 GLN A CA 1
ATOM 664 C C . GLN A 1 82 ? 8.954 7.440 -32.590 1.00 58.34 82 GLN A C 1
ATOM 666 O O . GLN A 1 82 ? 8.852 8.247 -31.670 1.00 58.34 82 GLN A O 1
ATOM 671 N N . ASN A 1 83 ? 8.247 7.583 -33.715 1.00 58.38 83 ASN A N 1
ATOM 672 C CA . ASN A 1 83 ? 7.469 8.797 -33.986 1.00 58.38 83 ASN A CA 1
ATOM 673 C C . ASN A 1 83 ? 6.135 8.900 -33.220 1.00 58.38 83 ASN A C 1
ATOM 675 O O . ASN A 1 83 ? 5.552 9.979 -33.211 1.00 58.38 83 ASN A O 1
ATOM 679 N N . ASN A 1 84 ? 5.655 7.831 -32.566 1.00 64.19 84 ASN A N 1
ATOM 680 C CA . ASN A 1 84 ? 4.353 7.831 -31.872 1.00 64.19 84 ASN A CA 1
ATOM 681 C C . ASN A 1 84 ? 4.389 7.297 -30.427 1.00 64.19 84 ASN A C 1
ATOM 683 O O . ASN A 1 84 ? 3.337 7.193 -29.793 1.00 64.19 84 ASN A O 1
ATOM 687 N N . PHE A 1 85 ? 5.560 6.952 -29.885 1.00 72.94 85 PHE A N 1
ATOM 688 C CA . PHE A 1 85 ? 5.675 6.381 -28.542 1.00 72.94 85 PHE A CA 1
ATOM 689 C C . PHE A 1 85 ? 6.218 7.400 -27.532 1.00 72.94 85 PHE A C 1
ATOM 691 O O . PHE A 1 85 ? 7.338 7.883 -27.671 1.00 72.94 85 PHE A O 1
ATOM 698 N N . MET A 1 86 ? 5.436 7.708 -26.491 1.00 77.69 86 MET A N 1
ATOM 699 C CA . MET A 1 86 ? 5.861 8.581 -25.392 1.00 77.69 86 MET A CA 1
ATOM 700 C C . MET A 1 86 ? 6.269 7.731 -24.174 1.00 77.69 86 MET A C 1
ATOM 702 O O . MET A 1 86 ? 5.411 7.039 -23.623 1.00 77.69 86 MET A O 1
ATOM 706 N N . PRO A 1 87 ? 7.539 7.770 -23.724 1.00 77.38 87 PRO A N 1
ATOM 707 C CA . PRO A 1 87 ? 8.023 6.941 -22.620 1.00 77.38 87 PRO A CA 1
ATOM 708 C C . PRO A 1 87 ? 7.671 7.556 -21.251 1.00 77.38 87 PRO A C 1
ATOM 710 O O . PRO A 1 87 ? 8.497 8.178 -20.575 1.00 77.38 87 PRO A O 1
ATOM 713 N N . ILE A 1 88 ? 6.403 7.407 -20.859 1.00 83.81 88 ILE A N 1
ATOM 714 C CA . ILE A 1 88 ? 5.806 8.011 -19.655 1.00 83.81 88 ILE A CA 1
ATOM 715 C C . ILE A 1 88 ? 6.495 7.513 -18.375 1.00 83.81 88 ILE A C 1
ATOM 717 O O . ILE A 1 88 ? 6.800 8.301 -17.475 1.00 83.81 88 ILE A O 1
ATOM 721 N N . TYR A 1 89 ? 6.762 6.210 -18.275 1.00 84.19 89 TYR A N 1
ATOM 722 C CA . TYR A 1 89 ? 7.297 5.611 -17.052 1.00 84.19 89 TYR A CA 1
ATOM 723 C C . TYR A 1 89 ? 8.790 5.898 -16.859 1.00 84.19 89 TYR A C 1
ATOM 725 O O . TYR A 1 89 ? 9.232 6.067 -15.721 1.00 84.19 89 TYR A O 1
ATOM 733 N N . GLN A 1 90 ? 9.570 6.010 -17.934 1.00 80.75 90 GLN A N 1
ATOM 734 C CA . GLN A 1 90 ? 10.962 6.464 -17.891 1.00 80.75 90 GLN A CA 1
ATOM 735 C C . GLN A 1 90 ? 11.067 7.897 -17.381 1.00 80.75 90 GLN A C 1
ATOM 737 O O . GLN A 1 90 ? 11.896 8.169 -16.508 1.00 80.75 90 GLN A O 1
ATOM 742 N N . GLN A 1 91 ? 10.208 8.790 -17.881 1.00 81.69 91 GLN A N 1
ATOM 743 C CA . GLN A 1 91 ? 10.152 10.166 -17.401 1.00 81.69 91 GLN A CA 1
ATOM 744 C C . GLN A 1 91 ? 9.829 10.196 -15.901 1.00 81.69 91 GLN A C 1
ATOM 746 O O . GLN A 1 91 ? 10.599 10.751 -15.116 1.00 81.69 91 GLN A O 1
ATOM 751 N N . TRP A 1 92 ? 8.780 9.492 -15.470 1.00 78.75 92 TRP A N 1
ATOM 752 C CA . TRP A 1 92 ? 8.429 9.399 -14.050 1.00 78.75 92 TRP A CA 1
ATOM 753 C C . TRP A 1 92 ? 9.513 8.768 -13.174 1.00 78.75 92 TRP A C 1
ATOM 755 O O . TRP A 1 92 ? 9.695 9.188 -12.031 1.00 78.75 92 TRP A O 1
ATOM 765 N N . GLN A 1 93 ? 10.249 7.772 -13.673 1.00 77.00 93 GLN A N 1
ATOM 766 C CA . GLN A 1 93 ? 11.357 7.162 -12.937 1.00 77.00 93 GLN A CA 1
ATOM 767 C C . GLN A 1 93 ? 12.524 8.141 -12.762 1.00 77.00 93 GLN A C 1
ATOM 769 O O . GLN A 1 93 ? 13.133 8.172 -11.688 1.00 77.00 93 GLN A O 1
ATOM 774 N N . SER A 1 94 ? 12.820 8.949 -13.785 1.00 71.25 94 SER A N 1
ATOM 775 C CA . SER A 1 94 ? 13.870 9.975 -13.727 1.00 71.25 94 SER A CA 1
ATOM 776 C C . SER A 1 94 ? 13.569 11.055 -12.681 1.00 71.25 94 SER A C 1
ATOM 778 O O . SER A 1 94 ? 14.477 11.531 -12.002 1.00 71.25 94 SER A O 1
ATOM 780 N N . GLU A 1 95 ? 12.285 11.343 -12.458 1.00 71.00 95 GLU A N 1
ATOM 781 C CA . GLU A 1 95 ? 11.801 12.283 -11.445 1.00 71.00 95 GLU A CA 1
ATOM 782 C C . GLU A 1 95 ? 11.749 11.676 -10.021 1.00 71.00 95 GLU A C 1
ATOM 784 O O . GLU A 1 95 ? 11.698 12.419 -9.042 1.00 71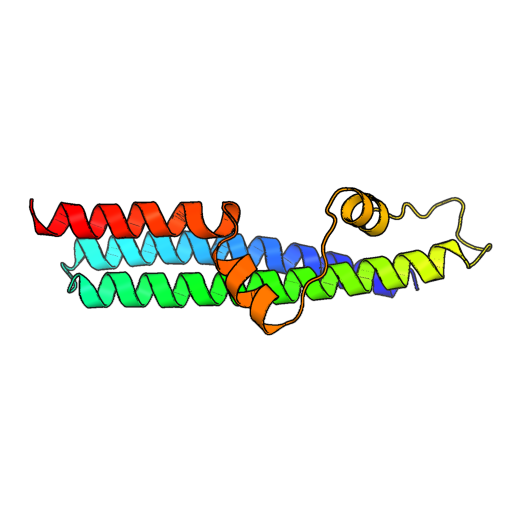.00 95 GLU A O 1
ATOM 789 N N . ARG A 1 96 ? 11.774 10.338 -9.864 1.00 59.31 96 ARG A N 1
ATOM 790 C CA . ARG A 1 96 ? 11.465 9.636 -8.589 1.00 59.31 96 ARG A CA 1
ATOM 791 C C . ARG A 1 96 ? 12.614 8.887 -7.895 1.00 59.31 96 ARG A C 1
ATOM 793 O O . ARG A 1 96 ? 12.344 8.153 -6.947 1.00 59.31 96 ARG A O 1
ATOM 800 N N . SER A 1 97 ? 13.863 9.049 -8.335 1.00 46.00 97 SER A N 1
ATOM 801 C CA . SER A 1 97 ? 15.096 8.409 -7.814 1.00 46.00 97 SER A CA 1
ATOM 802 C C . SER A 1 97 ? 14.976 7.584 -6.507 1.00 46.00 97 SER A C 1
ATOM 804 O O . SER A 1 97 ? 15.025 8.098 -5.392 1.00 46.00 97 SER A O 1
ATOM 806 N N . SER A 1 98 ? 14.823 6.257 -6.635 1.00 54.56 98 SER A N 1
ATOM 807 C CA . SER A 1 98 ? 15.449 5.202 -5.797 1.00 54.56 98 SER A CA 1
ATOM 808 C C . SER A 1 98 ? 14.728 3.856 -5.948 1.00 54.56 98 SER A C 1
ATOM 810 O O . SER A 1 98 ? 13.602 3.680 -5.486 1.00 54.56 98 SER A O 1
ATOM 812 N N . ILE A 1 99 ? 15.419 2.874 -6.531 1.00 54.66 99 ILE A N 1
ATOM 813 C CA . ILE A 1 99 ? 15.053 1.453 -6.464 1.00 54.66 99 ILE A CA 1
ATOM 814 C C . ILE A 1 99 ? 15.892 0.852 -5.333 1.00 54.66 99 ILE A C 1
ATOM 816 O O . ILE A 1 99 ? 17.103 0.702 -5.474 1.00 54.66 99 ILE A O 1
ATOM 820 N N . SER A 1 100 ? 15.276 0.574 -4.185 1.00 52.25 100 SER A N 1
ATOM 821 C CA . SER A 1 100 ? 15.910 -0.135 -3.066 1.00 52.25 100 SER A CA 1
ATOM 822 C C . SER A 1 100 ? 15.197 -1.465 -2.806 1.00 52.25 100 SER A C 1
ATOM 824 O O . SER A 1 100 ? 14.019 -1.605 -3.115 1.00 52.25 100 SER A O 1
ATOM 826 N N . GLY A 1 101 ? 15.949 -2.453 -2.306 1.00 54.62 101 GLY A N 1
ATOM 827 C CA . GLY A 1 101 ? 15.627 -3.885 -2.368 1.00 54.62 101 GLY A CA 1
ATOM 828 C C . GLY A 1 101 ? 14.317 -4.352 -1.717 1.00 54.62 101 GLY A C 1
ATOM 829 O O . GLY A 1 101 ? 13.736 -3.678 -0.874 1.00 54.62 101 GLY A O 1
ATOM 830 N N . 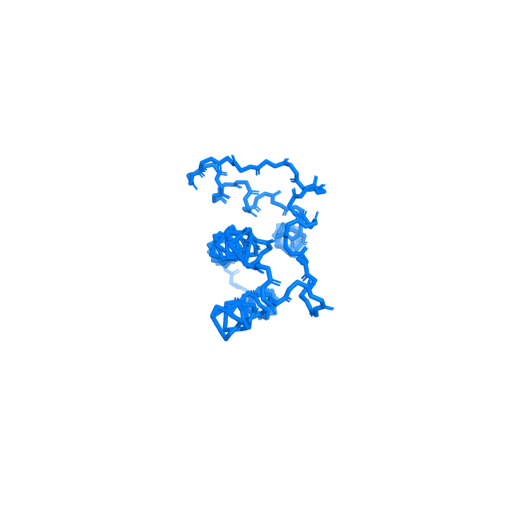LEU A 1 102 ? 13.904 -5.571 -2.084 1.00 48.75 102 LEU A N 1
ATOM 831 C CA . LEU A 1 102 ? 12.573 -6.157 -1.852 1.00 48.75 102 LEU A CA 1
ATOM 832 C C . LEU A 1 102 ? 12.016 -5.990 -0.428 1.00 48.75 102 LEU A C 1
ATOM 834 O O . LEU A 1 102 ? 10.891 -5.533 -0.274 1.00 48.75 102 LEU A O 1
ATOM 838 N N . LEU A 1 103 ? 12.771 -6.335 0.624 1.00 53.69 103 LEU A N 1
ATOM 839 C CA . LEU A 1 103 ? 12.272 -6.223 2.006 1.00 53.69 103 LEU A CA 1
ATOM 840 C C . LEU A 1 103 ? 12.138 -4.759 2.449 1.00 53.69 103 LEU A C 1
ATOM 842 O O . LEU A 1 103 ? 11.157 -4.376 3.086 1.00 53.69 103 LEU A O 1
ATOM 846 N N . THR A 1 104 ? 13.108 -3.929 2.061 1.00 61.22 104 THR A N 1
ATOM 847 C CA . THR A 1 104 ? 13.062 -2.480 2.268 1.00 61.22 104 THR A CA 1
ATOM 848 C C . THR A 1 104 ? 11.887 -1.863 1.516 1.00 61.22 1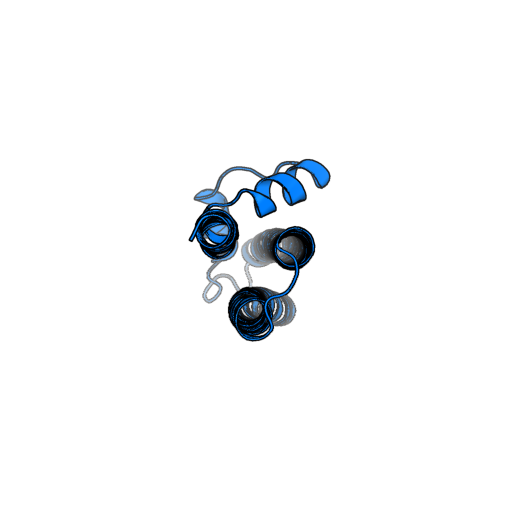04 THR A C 1
ATOM 850 O O . THR A 1 104 ? 11.290 -0.916 2.012 1.00 61.22 104 THR A O 1
ATOM 853 N N . GLU A 1 105 ? 11.514 -2.411 0.362 1.00 65.12 105 GLU A N 1
ATOM 854 C CA . GLU A 1 105 ? 10.412 -1.932 -0.467 1.00 65.12 105 GLU A CA 1
ATOM 855 C C . GLU A 1 105 ? 9.048 -2.126 0.209 1.00 65.12 105 GLU A C 1
ATOM 857 O O . GLU A 1 105 ? 8.263 -1.181 0.242 1.00 65.12 105 GLU A O 1
ATOM 862 N N . TYR A 1 106 ? 8.788 -3.279 0.839 1.00 60.41 106 TYR A N 1
ATOM 863 C CA . TYR A 1 106 ? 7.544 -3.495 1.598 1.00 60.41 106 TYR A CA 1
ATOM 864 C C . TYR A 1 106 ? 7.412 -2.527 2.773 1.00 60.41 106 TYR A C 1
ATOM 866 O O . TYR A 1 106 ? 6.385 -1.865 2.920 1.00 60.41 106 TYR A O 1
ATOM 874 N N . VAL A 1 107 ? 8.468 -2.411 3.583 1.00 65.00 107 VAL A N 1
ATOM 875 C CA . VAL A 1 107 ? 8.482 -1.515 4.747 1.00 65.00 107 VAL A CA 1
ATOM 876 C C . VAL A 1 107 ? 8.331 -0.065 4.287 1.00 65.00 107 VAL A C 1
ATOM 878 O O . VAL A 1 107 ? 7.471 0.664 4.773 1.00 65.00 107 VAL A O 1
ATOM 881 N N . ARG A 1 108 ? 9.102 0.351 3.281 1.00 72.81 108 ARG A N 1
ATOM 882 C CA . ARG A 1 108 ? 9.041 1.706 2.728 1.00 72.81 108 ARG A CA 1
ATOM 883 C C . ARG A 1 108 ? 7.679 2.021 2.118 1.00 72.81 108 ARG A C 1
ATOM 885 O O . ARG A 1 108 ? 7.208 3.139 2.287 1.00 72.81 108 ARG A O 1
ATOM 892 N N . ASN A 1 109 ? 7.046 1.069 1.433 1.00 70.94 109 ASN A N 1
ATOM 893 C CA . ASN A 1 109 ? 5.706 1.243 0.874 1.00 70.94 109 ASN A CA 1
ATOM 894 C C . ASN A 1 109 ? 4.639 1.355 1.964 1.00 70.94 109 ASN A C 1
ATOM 896 O O . ASN A 1 109 ? 3.741 2.178 1.815 1.00 70.94 109 ASN A O 1
ATOM 900 N N . ALA A 1 110 ? 4.763 0.615 3.069 1.00 65.50 110 ALA A N 1
ATOM 901 C CA . ALA A 1 110 ? 3.873 0.768 4.219 1.00 65.50 110 ALA A CA 1
ATOM 902 C C . ALA A 1 110 ? 3.974 2.174 4.836 1.00 65.50 110 ALA A C 1
ATOM 904 O O . ALA A 1 110 ? 2.951 2.764 5.179 1.00 65.50 110 ALA A O 1
ATOM 905 N N . PHE A 1 111 ? 5.187 2.736 4.900 1.00 71.62 111 PHE A N 1
ATOM 906 C CA . PHE A 1 111 ? 5.453 4.081 5.424 1.00 71.62 111 PHE A CA 1
ATOM 907 C C . PHE A 1 111 ? 5.331 5.213 4.393 1.00 71.62 111 PHE A C 1
ATOM 909 O O . PHE A 1 111 ? 5.661 6.363 4.692 1.00 71.62 111 PHE A O 1
ATOM 916 N N . LYS A 1 112 ? 4.871 4.942 3.164 1.00 70.00 112 LYS A N 1
ATOM 917 C CA . LYS A 1 112 ? 4.580 6.031 2.227 1.00 70.00 112 LYS A CA 1
ATOM 918 C C . LYS A 1 112 ? 3.441 6.875 2.809 1.00 70.00 112 LYS A C 1
ATOM 920 O O . LYS A 1 112 ? 2.413 6.299 3.169 1.00 70.00 112 LYS A O 1
ATOM 925 N N . PRO A 1 113 ? 3.564 8.218 2.839 1.00 55.47 113 PRO A N 1
ATOM 926 C CA . PRO A 1 113 ? 2.505 9.093 3.334 1.00 55.47 113 PRO A CA 1
ATOM 927 C C . PRO A 1 113 ? 1.138 8.755 2.732 1.00 55.47 113 PRO A C 1
ATOM 929 O O . PRO A 1 113 ? 0.176 8.591 3.465 1.00 55.47 113 PRO A O 1
ATOM 932 N N . THR A 1 114 ? 1.080 8.491 1.424 1.00 66.69 114 THR A N 1
ATOM 933 C CA . THR A 1 114 ? -0.152 8.131 0.700 1.00 66.69 114 THR A CA 1
ATOM 934 C C . THR A 1 114 ? -0.812 6.825 1.151 1.00 66.69 114 THR A C 1
ATOM 936 O O . THR A 1 114 ? -2.011 6.650 0.938 1.00 66.69 114 THR A O 1
ATOM 939 N N . VAL A 1 115 ? -0.052 5.919 1.769 1.00 67.88 115 VAL A N 1
ATOM 940 C CA . VAL A 1 115 ? -0.546 4.654 2.323 1.00 67.88 115 VAL A CA 1
ATOM 941 C C . VAL A 1 115 ? -0.921 4.830 3.795 1.00 67.88 115 VAL A C 1
ATOM 943 O O . VAL A 1 115 ? -1.918 4.274 4.228 1.00 67.88 115 VAL A O 1
ATOM 946 N N . MET A 1 116 ? -0.183 5.644 4.558 1.00 75.75 116 MET A N 1
ATOM 947 C CA . MET A 1 116 ? -0.420 5.884 5.991 1.00 75.75 116 MET A CA 1
ATOM 948 C C . MET A 1 116 ? -1.637 6.767 6.285 1.00 75.75 116 MET A C 1
ATOM 950 O O . MET A 1 116 ? -2.329 6.538 7.280 1.00 75.75 116 MET A O 1
ATOM 954 N N . THR A 1 117 ? -1.878 7.789 5.451 1.00 73.62 117 THR A N 1
ATOM 955 C CA . THR A 1 117 ? -2.889 8.832 5.694 1.00 73.62 117 THR A CA 1
ATOM 956 C C . THR A 1 117 ? -4.279 8.301 6.060 1.00 73.62 117 THR A C 1
ATOM 958 O O . THR A 1 117 ? -4.878 8.897 6.947 1.00 73.62 117 THR A O 1
ATOM 961 N N . PRO A 1 118 ? -4.822 7.222 5.461 1.00 77.19 118 PRO A N 1
ATOM 962 C CA . PRO A 1 118 ? -6.137 6.723 5.863 1.00 77.19 118 PRO A CA 1
ATOM 963 C C . PRO A 1 118 ? -6.129 5.931 7.183 1.00 77.19 118 PRO A C 1
ATOM 965 O O . PRO A 1 118 ? -7.080 6.045 7.951 1.00 77.19 118 PRO A O 1
ATOM 968 N N . TYR A 1 119 ? -5.087 5.150 7.489 1.00 81.50 119 TYR A N 1
ATOM 969 C CA . TYR A 1 119 ? -5.120 4.215 8.628 1.00 81.50 119 TYR A CA 1
ATOM 970 C C . TYR A 1 119 ? -4.743 4.857 9.960 1.00 81.50 119 TYR A C 1
ATOM 972 O O . TYR A 1 119 ? -5.366 4.562 10.977 1.00 81.50 119 TYR A O 1
ATOM 980 N N . ILE A 1 120 ? -3.740 5.737 9.977 1.00 85.38 120 ILE A N 1
ATOM 981 C CA . ILE A 1 120 ? -3.244 6.325 11.231 1.00 85.38 120 ILE A CA 1
ATOM 982 C C . ILE A 1 120 ? -4.311 7.180 11.927 1.00 85.38 120 ILE A C 1
ATOM 984 O O . ILE A 1 120 ? -4.527 6.971 13.121 1.00 85.38 120 ILE A O 1
ATOM 988 N N . PRO A 1 121 ? -5.037 8.077 11.232 1.00 87.44 121 PRO A N 1
ATOM 989 C CA . PRO A 1 121 ? -6.141 8.808 11.844 1.00 87.44 121 PRO A CA 1
ATOM 990 C C . PRO A 1 121 ? -7.241 7.883 12.368 1.00 87.44 121 PRO A C 1
ATOM 992 O O . PRO A 1 121 ? -7.738 8.114 13.465 1.00 87.44 121 PRO A O 1
ATOM 995 N N . LEU A 1 122 ? -7.581 6.806 11.645 1.00 84.56 122 LEU A N 1
ATOM 996 C CA . LEU A 1 122 ? -8.568 5.822 12.108 1.00 84.56 122 LEU A CA 1
ATOM 997 C C . LEU A 1 122 ? -8.113 5.124 13.396 1.00 84.56 122 LEU A C 1
ATOM 999 O O . LEU A 1 122 ? -8.885 5.032 14.347 1.00 84.56 122 LEU A O 1
ATOM 1003 N N . MET A 1 123 ? -6.852 4.688 13.469 1.00 88.19 123 MET A N 1
ATOM 1004 C CA . MET A 1 123 ? -6.293 4.092 14.687 1.00 88.19 123 MET A CA 1
ATOM 1005 C C . MET A 1 123 ? -6.289 5.083 15.861 1.00 88.19 123 MET A C 1
ATOM 1007 O O . MET A 1 123 ? -6.632 4.701 16.977 1.00 88.19 123 MET A O 1
ATOM 1011 N N . ILE A 1 124 ? -5.963 6.358 15.618 1.00 88.19 124 ILE A N 1
ATOM 1012 C CA . ILE A 1 124 ? -6.012 7.413 16.643 1.00 88.19 124 ILE A CA 1
ATOM 1013 C C . ILE A 1 124 ? -7.444 7.630 17.146 1.00 88.19 124 ILE A C 1
ATOM 1015 O O . ILE A 1 124 ? -7.645 7.715 18.355 1.00 88.19 124 ILE A O 1
ATOM 1019 N N . ILE A 1 125 ? -8.437 7.681 16.250 1.00 87.69 125 ILE A N 1
ATOM 1020 C CA . ILE A 1 125 ? -9.857 7.817 16.621 1.00 87.69 125 ILE A CA 1
ATOM 1021 C C . ILE A 1 125 ? -10.268 6.683 17.557 1.00 87.69 125 ILE A C 1
ATOM 1023 O O . ILE A 1 125 ? -10.871 6.936 18.596 1.00 87.69 125 ILE A O 1
ATOM 1027 N N . PHE A 1 126 ? -9.898 5.449 17.219 1.00 86.81 126 PHE A N 1
ATOM 1028 C CA . PHE A 1 126 ? -10.160 4.283 18.051 1.00 86.81 126 PHE A CA 1
ATOM 1029 C C . PHE A 1 126 ? -9.533 4.422 19.447 1.00 86.81 126 PHE A C 1
ATOM 1031 O O . PHE A 1 126 ? -10.212 4.185 20.443 1.00 86.81 126 PHE A O 1
ATOM 1038 N N . ILE A 1 127 ? -8.273 4.858 19.539 1.00 86.81 127 ILE A N 1
ATOM 1039 C CA . ILE A 1 127 ? -7.587 5.057 20.827 1.00 86.81 127 ILE A CA 1
ATOM 1040 C C . ILE A 1 127 ? -8.276 6.144 21.660 1.00 86.81 127 ILE A C 1
ATOM 1042 O O . ILE A 1 127 ? -8.484 5.948 22.852 1.00 86.81 127 ILE A O 1
ATOM 1046 N N . ILE A 1 128 ? -8.658 7.273 21.055 1.00 88.19 128 ILE A N 1
ATOM 1047 C CA . ILE A 1 128 ? -9.363 8.359 21.758 1.00 88.19 128 ILE A CA 1
ATOM 1048 C C . ILE A 1 128 ? -10.737 7.884 22.244 1.00 88.19 128 ILE A C 1
ATOM 1050 O O . ILE A 1 128 ? -11.105 8.157 23.384 1.00 88.19 128 ILE A O 1
ATOM 1054 N N . ALA A 1 129 ? -11.467 7.138 21.411 1.00 84.38 129 ALA A N 1
ATOM 1055 C CA . ALA A 1 129 ? -12.786 6.606 21.745 1.00 84.38 129 ALA A CA 1
ATOM 1056 C C . ALA A 1 129 ? -12.769 5.641 22.943 1.00 84.38 129 ALA A C 1
ATOM 1058 O O . ALA A 1 129 ? -13.804 5.434 23.557 1.00 84.38 129 ALA A O 1
ATOM 1059 N N . GLN A 1 130 ? -11.616 5.069 23.306 1.00 80.88 130 GLN A N 1
ATOM 1060 C CA . GLN A 1 130 ? -11.488 4.252 24.516 1.00 80.88 130 GLN A CA 1
ATOM 1061 C C . GLN A 1 130 ? -11.611 5.073 25.815 1.00 80.88 130 GLN A C 1
ATOM 1063 O O . GLN A 1 130 ? -11.945 4.514 26.858 1.00 80.88 130 GLN A O 1
ATOM 1068 N N . PHE A 1 131 ? -11.299 6.370 25.772 1.00 80.50 131 PHE A N 1
ATOM 1069 C CA . PHE A 1 131 ? -11.280 7.255 26.944 1.00 80.50 131 PHE A CA 1
ATOM 1070 C C . PHE A 1 131 ? -12.516 8.162 27.054 1.00 80.50 131 PHE A C 1
ATOM 1072 O O . PHE A 1 131 ? -12.594 8.951 27.997 1.00 80.50 131 PHE A O 1
ATOM 1079 N N . LEU A 1 132 ? -13.437 8.077 26.091 1.00 77.69 132 LEU A N 1
ATOM 1080 C CA . LEU A 1 132 ? -14.711 8.801 26.039 1.00 77.69 132 LEU A CA 1
ATOM 1081 C C . LEU A 1 132 ? -15.844 7.918 26.567 1.00 77.69 132 LEU A C 1
ATOM 1083 O O . LEU A 1 132 ? -16.684 8.461 27.317 1.00 77.69 132 LEU A O 1
#

pLDDT: mean 80.96, std 11.69, range [46.0, 93.56]

Foldseek 3Di:
DVVVLVVLVVVLVVLVVVLVVLLVVLVVLLVVCVVVVPDLVVNLVVLVVSLLVNLVSVLVSVVSLVVSLVVLVVVCPPPPCPPPDDSPSVVVCVVVDDDDDDVVSSVVSSPDCVSVVSRVVSSVVSVVVVVD

Radius of gyration: 19.27 Å; chains: 1; bounding box: 37×19×63 Å

Sequence (132 aa):
MVNQWQLLHHDYEKYEHFSLLNKICAFIISLVCFAFSFSIIVSILLLALIWLQEAILKTYQGRTAAMLVTIESLLSKDETDQNNFMPIYQQWQSERSSISGLLTEYVRNAFKPTVMTPYIPLMIIFIIAQFL